Protein AF-A0A183I5Y8-F1 (afdb_monomer_lite)

Foldseek 3Di:
DDDDDDDDDDDDPDDPPLLPLQQADPQWDKAKAKEAQKDWDDAFPAKDQLFDPLSVLVCQNQCAHPPPRDRHHFFKWKDQQGGMIGTHNADDPPSGDTHIDPGGDRRIMIIGIDIQGRADPVLQPPSPRRYDYDDPPDDDDDDDPDDDDDPDPVVVVSVVSCVVRPD

InterPro domains:
  IPR003609 PAN/Apple domain [PF00024] (31-115)
  IPR003609 PAN/Apple domain [PS50948] (24-115)
  IPR003609 PAN/Apple domain [SM00473] (27-114)

Secondary structure (DSSP, 8-state):
----------------TTGGGSSPPTTEEEEEEEEET--B-S--SEEE--SSHHHHHHHHHTTB-TTT--B---SEEEE-SSS-EEEESS-BTTTSSB-B-SS--TT-EEEEEEEEET--TTTTTTTT-SEEE--TT-PPPS--S-----SSHHHHHHHHHHHHS--

pLDDT: mean 77.19, std 18.71, range [29.48, 96.38]

Organism: NCBI:txid387005

Structure (mmCIF, N/CA/C/O backbone):
data_AF-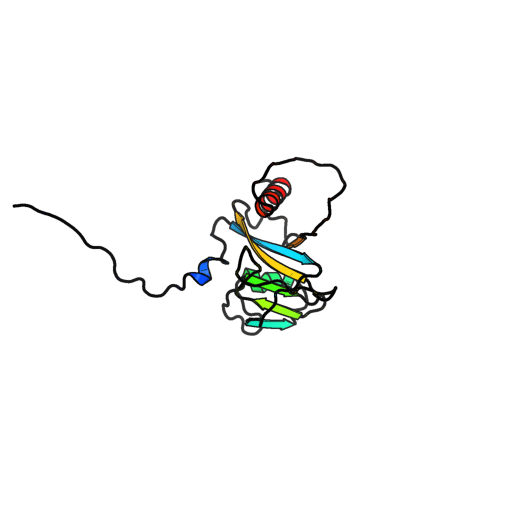A0A183I5Y8-F1
#
_entry.id   AF-A0A183I5Y8-F1
#
loop_
_atom_site.group_PDB
_atom_site.id
_atom_site.type_symbol
_atom_site.label_atom_id
_atom_site.label_alt_id
_atom_site.label_comp_id
_atom_site.label_asym_id
_atom_site.label_entity_id
_atom_site.label_seq_id
_atom_site.pdbx_PDB_ins_code
_atom_site.Cartn_x
_atom_site.Cartn_y
_atom_site.Cartn_z
_atom_site.occupancy
_atom_site.B_iso_or_equiv
_atom_site.auth_seq_id
_atom_site.auth_comp_id
_atom_site.auth_asym_id
_atom_site.auth_atom_id
_atom_site.pdbx_PDB_model_num
ATOM 1 N N . MET A 1 1 ? -15.812 -7.200 61.652 1.00 37.00 1 MET A N 1
ATOM 2 C CA . MET A 1 1 ? -15.353 -8.319 60.805 1.00 37.00 1 MET A CA 1
ATOM 3 C C . MET A 1 1 ? -16.165 -8.227 59.523 1.00 37.00 1 MET A C 1
ATOM 5 O O . MET A 1 1 ? -17.213 -8.851 59.448 1.00 37.00 1 MET A O 1
ATOM 9 N N . ASP A 1 2 ? -15.898 -7.289 58.608 1.00 33.66 2 ASP A N 1
ATOM 10 C CA . ASP A 1 2 ? -14.615 -6.966 57.929 1.00 33.66 2 ASP A CA 1
ATOM 11 C C . ASP A 1 2 ? -14.030 -8.248 57.296 1.00 33.66 2 ASP A C 1
ATOM 13 O O . ASP A 1 2 ? -13.929 -9.251 57.996 1.00 33.66 2 ASP A O 1
ATOM 17 N N . ASP A 1 3 ? -13.637 -8.350 56.024 1.00 32.03 3 ASP A N 1
ATOM 18 C CA . ASP A 1 3 ? -13.248 -7.330 55.051 1.00 32.03 3 ASP A CA 1
ATOM 19 C C . ASP A 1 3 ? -13.068 -7.957 53.636 1.00 32.03 3 ASP A C 1
ATOM 21 O O . ASP A 1 3 ? -12.835 -9.157 53.509 1.00 32.03 3 ASP A O 1
ATOM 25 N N . HIS A 1 4 ? -13.086 -7.093 52.611 1.00 32.91 4 HIS A N 1
ATOM 26 C CA . HIS A 1 4 ? -12.349 -7.136 51.323 1.00 32.91 4 HIS A CA 1
ATOM 27 C C . HIS A 1 4 ? -12.579 -8.183 50.182 1.00 32.91 4 HIS A C 1
ATOM 29 O O . HIS A 1 4 ? -12.051 -9.287 50.171 1.00 32.91 4 HIS A O 1
ATOM 35 N N . GLN A 1 5 ? -13.230 -7.702 49.105 1.00 31.39 5 GLN A N 1
ATOM 36 C CA . GLN A 1 5 ? -12.714 -7.422 47.735 1.00 31.39 5 GLN A CA 1
ATOM 37 C C . GLN A 1 5 ? -11.917 -8.452 46.868 1.00 31.39 5 GLN A C 1
ATOM 39 O O . GLN A 1 5 ? -10.795 -8.836 47.175 1.00 31.39 5 GLN A O 1
ATOM 44 N N . SER A 1 6 ? -12.391 -8.561 45.608 1.00 30.69 6 SER A N 1
ATOM 45 C CA . SER A 1 6 ? -11.651 -8.614 44.314 1.00 30.69 6 SER A CA 1
ATOM 46 C C . SER A 1 6 ? -11.438 -9.958 43.586 1.00 30.69 6 SER A C 1
ATOM 48 O O . SER A 1 6 ? -10.956 -10.920 44.171 1.00 30.69 6 SER A O 1
ATOM 50 N N . LEU A 1 7 ? -11.769 -9.948 42.278 1.00 34.97 7 LEU A N 1
ATOM 51 C CA . LEU A 1 7 ? -11.041 -10.450 41.081 1.00 34.97 7 LEU A CA 1
ATOM 52 C C . LEU A 1 7 ? -12.087 -10.794 39.987 1.00 34.97 7 LEU A C 1
ATOM 54 O O . LEU A 1 7 ? -12.796 -11.785 40.091 1.00 34.97 7 LEU A O 1
ATOM 58 N N . ILE A 1 8 ? -12.446 -9.873 39.082 1.00 36.97 8 ILE A N 1
ATOM 59 C CA . ILE A 1 8 ? -11.785 -9.523 37.802 1.00 36.97 8 ILE A CA 1
ATOM 60 C C . ILE A 1 8 ? -11.813 -10.654 36.749 1.00 36.97 8 ILE A C 1
ATOM 62 O O . ILE A 1 8 ? -11.150 -11.674 36.890 1.00 36.97 8 ILE A O 1
ATOM 66 N N . ASN A 1 9 ? -12.551 -10.374 35.663 1.00 39.19 9 ASN A N 1
ATOM 67 C CA . ASN A 1 9 ? -12.369 -10.761 34.254 1.00 39.19 9 ASN A CA 1
ATOM 68 C C . ASN A 1 9 ? -11.720 -12.116 33.920 1.00 39.19 9 ASN A C 1
ATOM 70 O O . ASN A 1 9 ? -10.497 -12.238 33.934 1.00 39.19 9 ASN A O 1
ATOM 74 N N . LYS A 1 10 ? -12.513 -13.045 33.371 1.00 35.84 10 LYS A N 1
ATOM 75 C CA . LYS A 1 10 ? -12.041 -14.032 32.384 1.00 35.84 10 LYS A CA 1
ATOM 76 C C . LYS A 1 10 ? -13.123 -14.281 31.338 1.00 35.84 10 LYS A C 1
ATOM 78 O O . LYS A 1 10 ? -14.210 -14.730 31.681 1.00 35.84 10 LYS A O 1
ATOM 83 N N . GLY A 1 11 ? -12.821 -13.974 30.076 1.00 29.48 11 GLY A N 1
ATOM 84 C CA . GLY A 1 11 ? -13.724 -14.280 28.964 1.00 29.48 11 GLY A CA 1
ATOM 85 C C . GLY A 1 11 ? -13.510 -13.522 27.653 1.00 29.48 11 GLY A C 1
ATOM 86 O O . GLY A 1 11 ? -14.450 -13.419 26.878 1.00 29.48 11 GLY A O 1
ATOM 87 N N . THR A 1 12 ? -12.320 -12.984 27.378 1.00 36.19 12 THR A N 1
ATOM 88 C CA . THR A 1 12 ? -11.921 -12.591 26.014 1.00 36.19 12 THR A CA 1
ATOM 89 C C . THR A 1 12 ? -10.587 -13.247 25.690 1.00 36.19 12 THR A C 1
ATOM 91 O O . THR A 1 12 ? -9.541 -12.606 25.731 1.00 36.19 12 THR A O 1
ATOM 94 N N . GLU A 1 13 ? -10.629 -14.547 25.414 1.00 34.41 13 GLU A N 1
ATOM 95 C CA . GLU A 1 13 ? -9.552 -15.249 24.720 1.00 34.41 13 GLU A CA 1
ATOM 96 C C . GLU A 1 13 ? -9.799 -15.150 23.211 1.00 34.41 13 GLU A C 1
ATOM 98 O O . GLU A 1 13 ? -10.874 -15.499 22.727 1.00 34.41 13 GLU A O 1
ATOM 103 N N . GLY A 1 14 ? -8.793 -14.660 22.479 1.00 33.25 14 GLY A N 1
ATOM 104 C CA . GLY A 1 14 ? -8.686 -14.869 21.035 1.00 33.25 14 GLY A CA 1
ATOM 105 C C . GLY A 1 14 ? -9.115 -13.722 20.118 1.00 33.25 14 GLY A C 1
ATOM 106 O O . GLY A 1 14 ? -9.766 -13.975 19.110 1.00 33.25 14 GLY A O 1
ATOM 107 N N . ARG A 1 15 ? -8.726 -12.469 20.388 1.00 36.59 15 ARG A N 1
ATOM 108 C CA . ARG A 1 15 ? -8.566 -11.481 19.303 1.00 36.59 15 ARG A CA 1
ATOM 109 C C . ARG A 1 15 ? -7.074 -11.342 19.021 1.00 36.59 15 ARG A C 1
ATOM 111 O O . ARG A 1 15 ? -6.361 -10.770 19.837 1.00 36.59 15 ARG A O 1
ATOM 118 N N . ASN A 1 16 ? -6.625 -11.919 17.905 1.00 35.91 16 ASN A N 1
ATOM 119 C CA . ASN A 1 16 ? -5.285 -11.716 17.356 1.00 35.91 16 ASN A CA 1
ATOM 120 C C . ASN A 1 16 ? -4.960 -10.217 17.365 1.00 35.91 16 ASN A C 1
ATOM 122 O O . ASN A 1 16 ? -5.601 -9.430 16.671 1.00 35.91 16 ASN A O 1
ATOM 126 N N . SER A 1 17 ? -3.968 -9.840 18.162 1.00 40.59 17 SER A N 1
ATOM 127 C CA . SER A 1 17 ? -3.458 -8.477 18.317 1.00 40.59 17 SER A CA 1
ATOM 128 C C . SER A 1 17 ? -2.837 -7.902 17.039 1.00 40.59 17 SER A C 1
ATOM 130 O O . SER A 1 17 ? -2.643 -6.694 16.962 1.00 40.59 17 SER A O 1
ATOM 132 N N . ASP A 1 18 ? -2.588 -8.730 16.024 1.00 44.44 18 ASP A N 1
ATOM 133 C CA . ASP A 1 18 ? -1.920 -8.310 14.785 1.00 44.44 18 ASP A CA 1
ATOM 134 C C . ASP A 1 18 ? -2.876 -7.642 13.782 1.00 44.44 18 ASP A C 1
ATOM 136 O O . ASP A 1 18 ? -2.451 -6.881 12.919 1.00 44.44 18 ASP A O 1
ATOM 140 N N . TRP A 1 19 ? -4.190 -7.866 13.914 1.00 41.50 19 TRP A N 1
ATOM 141 C CA . TRP A 1 19 ? -5.195 -7.320 12.989 1.00 41.50 19 TRP A CA 1
ATOM 142 C C . TRP A 1 19 ? -5.449 -5.825 13.222 1.00 41.50 19 TRP A C 1
ATOM 144 O O . TRP A 1 19 ? -5.857 -5.110 12.311 1.00 41.50 19 TRP A O 1
ATOM 154 N N . ALA A 1 20 ? -5.180 -5.339 14.435 1.00 50.66 20 ALA A N 1
ATOM 155 C CA . ALA A 1 20 ? -5.480 -3.970 14.842 1.00 50.66 20 ALA A CA 1
ATOM 156 C C . ALA A 1 20 ? -4.502 -2.922 14.279 1.00 50.66 20 ALA A C 1
ATOM 158 O O . ALA A 1 20 ? -4.785 -1.732 14.367 1.00 50.66 20 ALA A O 1
ATOM 159 N N . VAL A 1 21 ? -3.357 -3.330 13.715 1.00 59.03 21 VAL A N 1
ATOM 160 C CA . VAL A 1 21 ? -2.301 -2.392 13.282 1.00 59.03 21 VAL A CA 1
ATOM 161 C C . VAL A 1 21 ? -2.658 -1.675 11.973 1.00 59.03 21 VAL A C 1
ATOM 163 O O . VAL A 1 21 ? -2.241 -0.539 11.758 1.00 59.03 21 VAL A O 1
ATOM 166 N N . PHE A 1 22 ? -3.464 -2.303 11.112 1.00 71.62 22 PHE A N 1
ATOM 167 C CA . PHE A 1 22 ? -3.761 -1.801 9.761 1.00 71.62 22 PHE A CA 1
ATOM 168 C C . PHE A 1 22 ? -5.250 -1.498 9.524 1.00 71.62 22 PHE A C 1
ATOM 170 O O . PHE A 1 22 ? -5.694 -1.300 8.383 1.00 71.62 22 PHE A O 1
ATOM 177 N N . GLU A 1 23 ? -6.026 -1.441 10.607 1.00 82.12 23 GLU A N 1
ATOM 178 C CA . GLU A 1 23 ? -7.394 -0.931 10.619 1.00 82.12 23 GLU A CA 1
ATOM 179 C C . GLU A 1 23 ? -7.413 0.477 11.206 1.00 82.12 23 GLU A C 1
ATOM 181 O O . GLU A 1 23 ? -6.985 0.706 12.334 1.00 82.12 23 GLU A O 1
ATOM 186 N N . CYS A 1 24 ? -7.915 1.432 10.427 1.00 82.56 24 CYS A N 1
ATOM 187 C CA . CYS A 1 24 ? -8.031 2.809 10.883 1.00 82.56 24 CYS A CA 1
ATOM 188 C C . CYS A 1 24 ? -9.193 2.953 11.865 1.00 82.56 24 CYS A C 1
ATOM 190 O O . CYS A 1 24 ? -10.260 2.364 11.670 1.00 82.56 24 CYS A O 1
ATOM 192 N N . GLY A 1 25 ? -9.002 3.773 12.897 1.00 80.88 25 GLY A N 1
ATOM 193 C CA . GLY A 1 25 ? -10.055 4.098 13.851 1.00 80.88 25 GLY A CA 1
ATOM 194 C C . GLY A 1 25 ? -11.218 4.859 13.204 1.00 80.88 25 GLY A C 1
ATOM 195 O O . GLY A 1 25 ? -11.094 5.444 12.130 1.00 80.88 25 GLY A O 1
ATOM 196 N N . SER A 1 26 ? -12.358 4.933 13.896 1.00 77.75 26 SER A N 1
ATOM 197 C CA . SER A 1 26 ? -13.567 5.629 13.413 1.00 77.75 26 SER A CA 1
ATOM 198 C C . SER A 1 26 ? -13.381 7.129 13.137 1.00 77.75 26 SER A C 1
ATOM 200 O O . SER A 1 26 ? -14.203 7.734 12.454 1.00 77.75 26 SER A O 1
ATOM 202 N N . HIS A 1 27 ? -12.323 7.736 13.681 1.00 75.75 27 HIS A N 1
ATOM 203 C CA . HIS A 1 27 ? -11.967 9.151 13.507 1.00 75.75 27 HIS A CA 1
ATOM 204 C C . HIS A 1 27 ? -10.796 9.365 12.536 1.00 75.75 27 HIS A C 1
ATOM 206 O O . HIS A 1 27 ? -10.267 10.475 12.422 1.00 75.75 27 HIS A O 1
ATOM 212 N N . GLU A 1 28 ? -10.363 8.300 11.867 1.00 79.62 28 GLU A N 1
ATOM 213 C CA . GLU A 1 28 ? -9.241 8.307 10.943 1.00 79.62 28 GLU A CA 1
ATOM 214 C C . GLU A 1 28 ? -9.717 7.970 9.531 1.00 79.62 28 GLU A C 1
ATOM 216 O O . GLU A 1 28 ? -10.653 7.198 9.325 1.00 79.62 28 GLU A O 1
ATOM 221 N N . THR A 1 29 ? -9.038 8.529 8.534 1.00 80.06 29 THR A N 1
ATOM 222 C CA . THR A 1 29 ? -9.279 8.190 7.132 1.00 80.06 29 THR A CA 1
ATOM 223 C C . THR A 1 29 ? -8.135 7.349 6.592 1.00 80.06 29 THR A C 1
ATOM 225 O O . THR A 1 29 ? -6.971 7.740 6.676 1.00 80.06 29 THR A O 1
ATOM 228 N N . THR A 1 30 ? -8.468 6.212 5.978 1.00 84.50 30 THR A N 1
ATOM 229 C CA . THR A 1 30 ? -7.494 5.405 5.238 1.00 84.50 30 THR A CA 1
ATOM 230 C C . THR A 1 30 ? -7.015 6.133 3.987 1.00 84.50 30 THR A C 1
ATOM 232 O O . THR A 1 30 ? -7.817 6.504 3.123 1.00 84.50 30 THR A O 1
ATOM 235 N N . ALA A 1 31 ? -5.699 6.234 3.851 1.00 83.56 31 ALA A N 1
ATOM 236 C CA . ALA A 1 31 ? -5.003 6.645 2.642 1.00 83.56 31 ALA A CA 1
ATOM 237 C C . ALA A 1 31 ? -3.844 5.688 2.350 1.00 83.56 31 ALA A C 1
ATOM 239 O O . ALA A 1 31 ? -3.601 4.741 3.099 1.00 83.56 31 ALA A O 1
ATOM 240 N N . PHE A 1 32 ? -3.124 5.947 1.260 1.00 87.06 32 PHE A N 1
ATOM 241 C CA . PHE A 1 32 ? -1.941 5.180 0.897 1.00 87.06 32 PHE A CA 1
ATOM 242 C C . PHE A 1 32 ? -0.717 6.070 0.696 1.00 87.06 32 PHE A C 1
ATOM 244 O O . PHE A 1 32 ? -0.795 7.125 0.066 1.00 87.06 32 PHE A O 1
ATOM 251 N N . VAL A 1 33 ? 0.439 5.617 1.167 1.00 86.25 33 VAL A N 1
ATOM 252 C CA . VAL A 1 33 ? 1.730 6.176 0.761 1.00 86.25 33 VAL A CA 1
ATOM 253 C C . VAL A 1 33 ? 2.255 5.334 -0.392 1.00 86.25 33 VAL A C 1
ATOM 255 O O . VAL A 1 33 ? 2.556 4.155 -0.228 1.00 86.25 33 VAL A O 1
ATOM 258 N N . ARG A 1 34 ? 2.361 5.941 -1.571 1.00 89.56 34 ARG A N 1
ATOM 259 C CA . ARG A 1 34 ? 2.928 5.326 -2.768 1.00 89.56 34 ARG A CA 1
ATOM 260 C C . ARG A 1 34 ? 4.424 5.608 -2.827 1.00 89.56 34 ARG A C 1
ATOM 262 O O . ARG A 1 34 ? 4.845 6.762 -2.828 1.00 89.56 34 ARG A O 1
ATOM 269 N N . ILE A 1 35 ? 5.225 4.563 -2.965 1.00 88.31 35 ILE A N 1
ATOM 270 C CA . ILE A 1 35 ? 6.662 4.646 -3.212 1.00 88.31 35 ILE A CA 1
ATOM 271 C C . ILE A 1 35 ? 6.925 4.082 -4.609 1.00 88.31 35 ILE A C 1
ATOM 273 O O . ILE A 1 35 ? 6.738 2.890 -4.867 1.00 88.31 35 ILE A O 1
ATOM 277 N N . ALA A 1 36 ? 7.335 4.952 -5.532 1.00 87.81 36 ALA A N 1
ATOM 278 C CA . ALA A 1 36 ? 7.716 4.543 -6.878 1.00 87.81 36 ALA A CA 1
ATOM 279 C C . ALA A 1 36 ? 9.051 3.794 -6.870 1.00 87.81 36 ALA A C 1
ATOM 281 O O . ALA A 1 36 ? 9.935 4.102 -6.069 1.00 87.81 36 ALA A O 1
ATOM 282 N N . ARG A 1 37 ? 9.206 2.829 -7.790 1.00 88.44 37 ARG A N 1
ATOM 283 C CA . ARG A 1 37 ? 10.396 1.966 -7.874 1.00 88.44 37 ARG A CA 1
ATOM 284 C C . ARG A 1 37 ? 10.682 1.320 -6.520 1.00 88.44 37 ARG A C 1
ATOM 286 O O . ARG A 1 37 ? 11.803 1.353 -6.023 1.00 88.44 37 ARG A O 1
ATOM 293 N N . ALA A 1 38 ? 9.638 0.774 -5.911 1.00 90.56 38 ALA A N 1
ATOM 294 C CA . ALA A 1 38 ? 9.699 0.027 -4.668 1.00 90.56 38 ALA A CA 1
ATOM 295 C C . ALA A 1 38 ? 8.785 -1.188 -4.779 1.00 90.56 38 ALA A C 1
ATOM 297 O O . ALA A 1 38 ? 7.793 -1.180 -5.507 1.00 90.56 38 ALA A O 1
ATOM 298 N N . ARG A 1 39 ? 9.158 -2.258 -4.081 1.00 93.50 39 ARG A N 1
ATOM 299 C CA . ARG A 1 39 ? 8.385 -3.493 -4.025 1.00 93.50 39 ARG A CA 1
ATOM 300 C C . ARG A 1 39 ? 8.580 -4.115 -2.655 1.00 93.50 39 ARG A C 1
ATOM 302 O O . ARG A 1 39 ? 9.727 -4.314 -2.266 1.00 93.50 39 ARG A O 1
ATOM 309 N N . LEU A 1 40 ? 7.506 -4.445 -1.951 1.00 95.00 40 LEU A N 1
ATOM 310 C CA . LEU A 1 40 ? 7.605 -5.272 -0.753 1.00 95.00 40 LEU A CA 1
ATOM 311 C C . LEU A 1 40 ? 8.066 -6.682 -1.138 1.00 95.00 40 LEU A C 1
ATOM 313 O O . LEU A 1 40 ? 7.543 -7.265 -2.094 1.00 95.00 40 LEU A O 1
ATOM 317 N N . SER A 1 41 ? 9.072 -7.197 -0.436 1.00 90.88 41 SER A N 1
ATOM 318 C CA . SER A 1 41 ? 9.548 -8.573 -0.608 1.00 90.88 41 SER A CA 1
ATOM 319 C C . SER A 1 41 ? 8.620 -9.557 0.106 1.00 90.88 41 SER A C 1
ATOM 321 O O . SER A 1 41 ? 7.885 -9.173 1.008 1.00 90.88 41 SER A O 1
ATOM 323 N N . GLY A 1 42 ? 8.702 -10.837 -0.259 1.00 89.00 42 GLY A N 1
ATOM 324 C CA . GLY A 1 42 ? 7.912 -11.904 0.360 1.00 89.00 42 GLY A CA 1
ATOM 325 C C . GLY A 1 42 ? 6.777 -12.411 -0.525 1.00 89.00 42 GLY A C 1
ATOM 326 O O . GLY A 1 42 ? 6.658 -12.038 -1.697 1.00 89.00 42 GLY A O 1
ATOM 327 N N . THR A 1 43 ? 5.968 -13.303 0.041 1.00 93.69 43 THR A N 1
ATOM 328 C CA . THR A 1 43 ? 4.851 -13.949 -0.653 1.00 93.69 43 THR A CA 1
ATOM 329 C C . THR A 1 43 ? 3.570 -13.154 -0.408 1.00 93.69 43 THR A C 1
ATOM 331 O O . THR A 1 43 ? 3.191 -12.988 0.748 1.00 93.69 43 THR A O 1
ATOM 334 N N . PRO A 1 44 ? 2.893 -12.660 -1.456 1.00 94.69 44 PRO A N 1
ATOM 335 C CA . PRO A 1 44 ? 1.617 -11.979 -1.290 1.00 94.69 44 PRO A CA 1
ATOM 336 C C . PRO A 1 44 ? 0.537 -12.957 -0.833 1.00 94.69 44 PRO A C 1
ATOM 338 O O . PRO A 1 44 ? 0.479 -14.095 -1.301 1.00 94.69 44 PRO A O 1
ATOM 341 N N . VAL A 1 45 ? -0.361 -12.486 0.029 1.00 94.19 45 VAL A N 1
ATOM 342 C CA . VAL A 1 45 ? -1.515 -13.272 0.483 1.00 94.19 45 VAL A CA 1
ATOM 343 C C . VAL A 1 45 ? -2.573 -13.405 -0.608 1.00 94.19 45 VAL A C 1
ATOM 345 O O . VAL A 1 45 ? -3.340 -14.365 -0.611 1.00 94.19 45 VAL A O 1
ATOM 348 N N . VAL A 1 46 ? -2.631 -12.441 -1.532 1.00 94.69 46 VAL A N 1
ATOM 349 C CA . VAL A 1 46 ? -3.535 -12.444 -2.687 1.00 94.69 46 VAL A CA 1
ATOM 350 C C . VAL A 1 46 ? -2.830 -11.822 -3.883 1.00 94.69 46 VAL A C 1
ATOM 352 O O . VAL A 1 46 ? -2.130 -10.818 -3.752 1.00 94.69 46 VAL A O 1
ATOM 355 N N . VAL A 1 47 ? -3.072 -12.384 -5.063 1.00 95.25 47 VAL A N 1
ATOM 356 C CA . VAL A 1 47 ? -2.691 -11.789 -6.345 1.00 95.25 47 VAL A CA 1
ATOM 357 C C . VAL A 1 47 ? -3.950 -11.605 -7.180 1.00 95.25 47 VAL A C 1
ATOM 359 O O . VAL A 1 47 ? -4.768 -12.519 -7.259 1.00 95.25 47 VAL A O 1
ATOM 362 N N . SER A 1 48 ? -4.126 -10.431 -7.781 1.00 93.75 48 SER A N 1
ATOM 363 C CA . SER A 1 48 ? -5.293 -10.128 -8.613 1.00 93.75 48 SER A CA 1
ATOM 364 C C . SER A 1 48 ? -4.949 -9.193 -9.761 1.00 93.75 48 SER A C 1
ATOM 366 O O . SER A 1 48 ? -4.176 -8.254 -9.593 1.00 93.75 48 SER A O 1
ATOM 368 N N . THR A 1 49 ? -5.567 -9.424 -10.915 1.00 92.12 49 THR A N 1
ATOM 369 C CA . THR A 1 49 ? -5.540 -8.538 -12.083 1.00 92.12 49 THR A CA 1
ATOM 370 C C . THR A 1 49 ? -6.703 -7.545 -12.004 1.00 92.12 49 THR A C 1
ATOM 372 O O . THR A 1 49 ? -7.661 -7.621 -12.771 1.00 92.12 49 THR A O 1
ATOM 375 N N . ALA A 1 50 ? -6.662 -6.647 -11.016 1.00 80.88 50 ALA A N 1
ATOM 376 C CA . ALA A 1 50 ? -7.737 -5.688 -10.732 1.00 80.88 50 ALA A CA 1
ATOM 377 C C . ALA A 1 50 ? -7.711 -4.438 -11.646 1.00 80.88 50 ALA A C 1
ATOM 379 O O . ALA A 1 50 ? -8.513 -3.515 -11.474 1.00 80.88 50 ALA A O 1
ATOM 380 N N . GLY A 1 51 ? -6.800 -4.403 -12.625 1.00 81.75 51 GLY A N 1
ATOM 381 C CA . GLY A 1 51 ? -6.770 -3.436 -13.724 1.00 81.75 51 GLY A CA 1
ATOM 382 C C . GLY A 1 51 ? -6.004 -2.154 -13.407 1.00 81.75 51 GLY A C 1
ATOM 383 O O . GLY A 1 51 ? -5.058 -1.817 -14.110 1.00 81.75 51 GLY A O 1
ATOM 384 N N . HIS A 1 52 ? -6.372 -1.441 -12.342 1.00 88.75 52 HIS A N 1
ATOM 385 C CA . HIS A 1 52 ? -5.736 -0.172 -11.973 1.00 88.75 52 HIS A CA 1
ATOM 386 C C . HIS A 1 52 ? -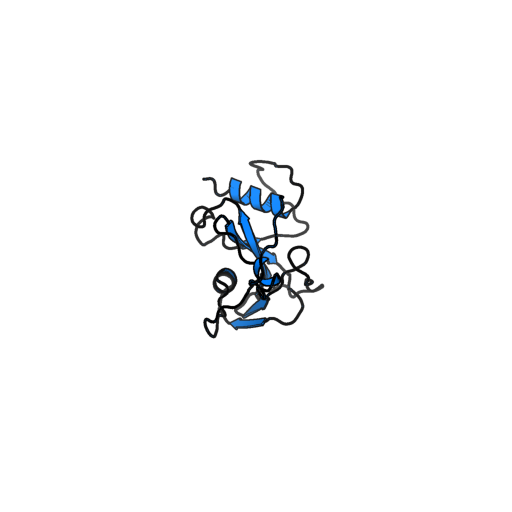5.390 -0.116 -10.486 1.00 88.75 52 HIS A C 1
ATOM 388 O O . HIS A 1 52 ? -6.070 -0.706 -9.645 1.00 88.75 52 HIS A O 1
ATOM 394 N N . ASP A 1 53 ? -4.358 0.655 -10.155 1.00 89.38 53 ASP A N 1
ATOM 395 C CA . ASP A 1 53 ? -3.900 0.876 -8.783 1.00 89.38 53 ASP A CA 1
ATOM 396 C C . ASP A 1 53 ? -5.003 1.418 -7.860 1.00 89.38 53 ASP A C 1
ATOM 398 O O . ASP A 1 53 ? -5.091 1.005 -6.704 1.00 89.38 53 ASP A O 1
ATOM 402 N N . LEU A 1 54 ? -5.892 2.272 -8.377 1.00 89.44 54 LEU A N 1
ATOM 403 C CA . LEU A 1 54 ? -7.065 2.762 -7.650 1.00 89.44 54 LEU A CA 1
ATOM 404 C C . LEU A 1 54 ? -7.991 1.621 -7.202 1.00 89.44 54 LEU A C 1
ATOM 406 O O . LEU A 1 54 ? -8.442 1.609 -6.057 1.00 89.44 54 LEU A O 1
ATOM 410 N N . THR A 1 55 ? -8.258 0.652 -8.077 1.00 91.62 55 THR A N 1
ATOM 411 C CA . THR A 1 55 ? -9.095 -0.510 -7.752 1.00 91.62 55 THR A CA 1
ATOM 412 C C . THR A 1 55 ? -8.428 -1.360 -6.671 1.00 91.62 55 THR A C 1
ATOM 414 O O . THR A 1 55 ? -9.069 -1.795 -5.716 1.00 91.62 55 THR A O 1
ATOM 417 N N . CYS A 1 56 ? -7.109 -1.536 -6.753 1.00 93.50 56 CYS A N 1
ATOM 418 C CA . CYS A 1 56 ? -6.348 -2.259 -5.736 1.00 93.50 56 CYS A CA 1
ATOM 419 C C . CYS A 1 56 ? -6.376 -1.549 -4.383 1.00 93.50 56 CYS A C 1
ATOM 421 O O . CYS A 1 56 ? -6.609 -2.179 -3.352 1.00 93.50 56 CYS A O 1
ATOM 423 N N . ALA A 1 57 ? -6.233 -0.226 -4.386 1.00 92.44 57 ALA A N 1
ATOM 424 C CA . ALA A 1 57 ? -6.367 0.580 -3.186 1.00 92.44 57 ALA A CA 1
ATOM 425 C C . ALA A 1 57 ? -7.760 0.443 -2.556 1.00 92.44 57 ALA A C 1
ATOM 427 O O . ALA A 1 57 ? -7.858 0.390 -1.334 1.00 92.44 57 ALA A O 1
ATOM 428 N N . GLN A 1 58 ? -8.832 0.333 -3.349 1.00 91.06 58 GLN A N 1
ATOM 429 C CA . GLN A 1 58 ? -10.188 0.111 -2.829 1.00 91.06 58 GLN A CA 1
ATOM 430 C C . GLN A 1 58 ? -10.326 -1.245 -2.131 1.00 91.06 58 GLN A C 1
ATOM 432 O O . GLN A 1 58 ? -10.832 -1.298 -1.009 1.00 91.06 58 GLN A O 1
ATOM 437 N N . TYR A 1 59 ? -9.838 -2.322 -2.750 1.00 93.75 59 TYR A N 1
ATOM 438 C CA . TYR A 1 59 ? -9.839 -3.651 -2.135 1.00 93.75 59 TYR A CA 1
ATOM 439 C C . TYR A 1 59 ? -9.035 -3.674 -0.833 1.00 93.75 59 TYR A C 1
ATOM 441 O O . TYR A 1 59 ? -9.542 -4.102 0.203 1.00 93.75 59 TYR A O 1
ATOM 449 N N . CYS A 1 60 ? -7.822 -3.117 -0.854 1.00 93.94 60 CYS A N 1
ATOM 450 C CA . CYS A 1 60 ? -6.960 -3.067 0.322 1.00 93.94 60 CYS A CA 1
ATOM 451 C C . CYS A 1 60 ? -7.531 -2.176 1.438 1.00 93.94 60 CYS A C 1
ATOM 453 O O . CYS A 1 60 ? -7.503 -2.528 2.617 1.00 93.94 60 CYS A O 1
ATOM 455 N N . ARG A 1 61 ? -8.104 -1.022 1.077 1.00 90.94 61 ARG A N 1
ATOM 456 C CA . ARG A 1 61 ? -8.741 -0.100 2.026 1.00 90.94 61 ARG A CA 1
ATOM 457 C C . ARG A 1 61 ? -9.859 -0.792 2.792 1.00 90.94 61 ARG A C 1
ATOM 459 O O . ARG A 1 61 ? -9.928 -0.648 4.008 1.00 90.94 61 ARG A O 1
ATOM 466 N N . ASN A 1 62 ? -10.694 -1.537 2.075 1.00 90.00 62 ASN A N 1
ATOM 467 C CA . ASN A 1 62 ? -11.893 -2.160 2.621 1.00 90.00 62 ASN A CA 1
ATOM 468 C C . ASN A 1 62 ? -11.647 -3.565 3.193 1.00 90.00 62 ASN A C 1
ATOM 470 O O . ASN A 1 62 ? -12.609 -4.196 3.624 1.00 90.00 62 ASN A O 1
ATOM 474 N N . ASN A 1 63 ? -10.398 -4.053 3.191 1.00 92.69 63 ASN A N 1
ATOM 475 C CA . ASN A 1 63 ? -10.044 -5.417 3.594 1.00 92.69 63 ASN A CA 1
ATOM 476 C C . ASN A 1 63 ? -10.868 -6.480 2.833 1.00 92.69 63 ASN A C 1
ATOM 478 O O . ASN A 1 63 ? -11.372 -7.434 3.419 1.00 92.69 63 ASN A O 1
ATOM 482 N N . ILE A 1 64 ? -11.042 -6.300 1.517 1.00 92.62 64 ILE A N 1
ATOM 483 C CA . ILE A 1 64 ? -11.810 -7.215 0.660 1.00 92.62 64 ILE A CA 1
ATOM 484 C C . ILE A 1 64 ? -10.868 -7.919 -0.310 1.00 92.62 64 ILE A C 1
ATOM 486 O O . ILE A 1 64 ? -10.160 -7.279 -1.087 1.00 92.62 64 ILE A O 1
ATOM 490 N N . GLU A 1 65 ? -10.912 -9.247 -0.316 1.00 92.38 65 GLU A N 1
ATOM 491 C CA . GLU A 1 65 ? -10.258 -10.057 -1.330 1.00 92.38 65 GLU A CA 1
ATOM 492 C C . GLU A 1 65 ? -10.961 -9.881 -2.694 1.00 92.38 65 GLU A C 1
ATOM 494 O O . GLU A 1 65 ? -12.154 -10.168 -2.810 1.00 92.38 65 GLU A O 1
ATOM 499 N N . PRO A 1 66 ? -10.247 -9.469 -3.755 1.00 90.06 66 PRO A N 1
ATOM 500 C CA . PRO A 1 66 ? -10.844 -9.116 -5.046 1.00 90.06 66 PRO A CA 1
ATOM 501 C C . PRO A 1 66 ? -11.554 -10.260 -5.781 1.00 90.06 66 PRO A C 1
ATOM 503 O O . PRO A 1 66 ? -12.480 -9.998 -6.541 1.00 90.06 66 PRO A O 1
ATOM 506 N N . THR A 1 67 ? -11.130 -11.512 -5.589 1.00 88.56 67 THR A N 1
ATOM 507 C CA . THR A 1 67 ? -11.662 -12.658 -6.348 1.00 88.56 67 THR A CA 1
ATOM 508 C C . THR A 1 67 ? -12.929 -13.228 -5.720 1.00 88.56 67 THR A C 1
ATOM 510 O O . THR A 1 67 ? -13.883 -13.554 -6.420 1.00 88.56 67 THR A O 1
ATOM 513 N N . THR A 1 68 ? -12.935 -13.372 -4.395 1.00 91.38 68 THR A N 1
ATOM 514 C CA . THR A 1 68 ? -14.014 -14.044 -3.657 1.00 91.38 68 THR A CA 1
ATOM 515 C C . THR A 1 68 ? -14.939 -13.073 -2.929 1.00 91.38 68 THR A C 1
ATOM 517 O O . THR A 1 68 ? -16.021 -13.470 -2.506 1.00 91.38 68 THR A O 1
ATOM 520 N N . GLY A 1 69 ? -14.529 -11.813 -2.752 1.00 91.44 69 GLY A N 1
ATOM 521 C CA . GLY A 1 69 ? -15.230 -10.845 -1.908 1.00 91.44 69 GLY A CA 1
ATOM 522 C C . GLY A 1 69 ? -15.087 -11.117 -0.406 1.00 91.44 69 GLY A C 1
ATOM 523 O O . GLY A 1 69 ? -15.727 -10.439 0.397 1.00 91.44 69 GLY A O 1
ATOM 524 N N . ALA A 1 70 ? -14.270 -12.099 -0.010 1.00 91.81 70 ALA A N 1
ATOM 525 C CA . ALA A 1 70 ? -14.055 -12.442 1.388 1.00 91.81 70 ALA A CA 1
ATOM 526 C C . ALA A 1 70 ? -13.325 -11.321 2.141 1.00 91.81 70 ALA A C 1
ATOM 528 O O . ALA A 1 70 ? -12.513 -10.592 1.570 1.00 91.81 70 ALA A O 1
ATOM 529 N N . GLN A 1 71 ? -13.580 -11.212 3.445 1.00 91.94 71 GLN A N 1
ATOM 530 C CA . GLN A 1 71 ? -12.816 -10.317 4.310 1.00 91.94 71 GLN A CA 1
ATOM 531 C C . GLN A 1 71 ? -11.385 -10.832 4.471 1.00 91.94 71 GLN A C 1
ATOM 533 O O . GLN A 1 71 ? -11.169 -11.994 4.825 1.00 91.94 71 GLN A O 1
ATOM 538 N N . ARG A 1 72 ? -10.408 -9.965 4.212 1.00 90.19 72 ARG A N 1
ATOM 539 C CA . ARG A 1 72 ? -8.984 -10.259 4.360 1.00 90.19 72 ARG A CA 1
ATOM 540 C C . ARG A 1 72 ? -8.213 -8.989 4.682 1.00 90.19 72 ARG A C 1
ATOM 542 O O . ARG A 1 72 ? -8.334 -7.991 3.977 1.00 90.19 72 ARG A O 1
ATOM 549 N N . VAL A 1 73 ? -7.391 -9.056 5.726 1.00 91.12 73 VAL A N 1
ATOM 550 C CA . VAL A 1 73 ? -6.520 -7.950 6.131 1.00 91.12 73 VAL A CA 1
ATOM 551 C C . VAL A 1 73 ? -5.611 -7.551 4.974 1.00 91.12 73 VAL A C 1
ATOM 553 O O . VAL A 1 73 ? -5.017 -8.402 4.310 1.00 91.12 73 VAL A O 1
ATOM 556 N N . CYS A 1 74 ? -5.501 -6.245 4.753 1.00 93.75 74 CYS A N 1
ATOM 557 C CA . CYS A 1 74 ? -4.522 -5.679 3.848 1.00 93.75 74 CYS A CA 1
ATOM 558 C C . CYS A 1 74 ? -3.808 -4.501 4.508 1.00 93.75 74 CYS A C 1
ATOM 560 O O . CYS A 1 74 ? -4.428 -3.490 4.848 1.00 93.75 74 CYS A O 1
ATOM 562 N N . ALA A 1 75 ? -2.497 -4.646 4.655 1.00 94.44 75 ALA A N 1
ATOM 563 C CA . ALA A 1 75 ? -1.589 -3.627 5.163 1.00 94.44 75 ALA A CA 1
ATOM 564 C C . ALA A 1 75 ? -0.905 -2.864 4.023 1.00 94.44 75 ALA A C 1
ATOM 566 O O . ALA A 1 75 ? -0.617 -1.672 4.129 1.00 94.44 75 ALA A O 1
ATOM 567 N N . SER A 1 76 ? -0.652 -3.541 2.903 1.00 95.25 76 SER A N 1
ATOM 568 C CA . SER A 1 76 ? 0.010 -2.940 1.753 1.00 95.25 76 SER A CA 1
ATOM 569 C C . SER A 1 76 ? -0.244 -3.728 0.470 1.00 95.25 76 SER A C 1
ATOM 571 O O . SER A 1 76 ? -0.745 -4.857 0.486 1.00 95.25 76 SER A O 1
ATOM 573 N N . PHE A 1 77 ? 0.113 -3.140 -0.670 1.00 96.38 77 PHE A N 1
ATOM 574 C CA . PHE A 1 77 ? 0.156 -3.867 -1.932 1.00 96.38 77 PHE A CA 1
ATOM 575 C C . PHE A 1 77 ? 1.274 -3.376 -2.852 1.00 96.38 77 PHE A C 1
ATOM 577 O O . PHE A 1 77 ? 1.672 -2.211 -2.829 1.00 96.38 77 PHE A O 1
ATOM 584 N N . ASN A 1 78 ? 1.760 -4.272 -3.708 1.00 96.06 78 ASN A N 1
ATOM 585 C CA . ASN A 1 78 ? 2.559 -3.903 -4.873 1.00 96.06 78 ASN A CA 1
ATOM 586 C C . ASN A 1 78 ? 1.658 -3.839 -6.108 1.00 96.06 78 ASN A C 1
ATOM 588 O O . ASN A 1 78 ? 0.825 -4.723 -6.296 1.00 96.06 78 ASN A O 1
ATOM 592 N N . PHE A 1 79 ? 1.891 -2.861 -6.976 1.00 95.06 79 PHE A N 1
ATOM 593 C CA . PHE A 1 79 ? 1.317 -2.772 -8.316 1.00 95.06 79 PHE A CA 1
ATOM 594 C C . PHE A 1 79 ? 2.436 -2.855 -9.356 1.00 95.06 79 PHE A C 1
ATOM 596 O O . PHE A 1 79 ? 3.446 -2.157 -9.237 1.00 95.06 79 PHE A O 1
ATOM 603 N N . ASP A 1 80 ? 2.266 -3.702 -10.370 1.00 91.44 80 ASP A N 1
ATOM 604 C CA . ASP A 1 80 ? 3.261 -3.926 -11.433 1.00 91.44 80 ASP A CA 1
ATOM 605 C C . ASP A 1 80 ? 3.302 -2.823 -12.507 1.00 91.44 80 ASP A C 1
ATOM 607 O O . ASP A 1 80 ? 4.053 -2.924 -13.484 1.00 91.44 80 ASP A O 1
ATOM 611 N N . GLY A 1 81 ? 2.485 -1.778 -12.342 1.00 88.31 81 GLY A N 1
ATOM 612 C CA . GLY A 1 81 ? 2.372 -0.672 -13.287 1.00 88.31 81 GLY A CA 1
ATOM 613 C C . GLY A 1 81 ? 1.510 -0.990 -14.506 1.00 88.31 81 GLY A C 1
ATOM 614 O O . GLY A 1 81 ? 1.454 -0.172 -15.423 1.00 88.31 81 GLY A O 1
ATOM 615 N N . ARG A 1 82 ? 0.874 -2.166 -14.546 1.00 89.12 82 ARG A N 1
ATOM 616 C CA . ARG A 1 82 ? 0.021 -2.611 -15.649 1.00 89.12 82 ARG A CA 1
ATOM 617 C C . ARG A 1 82 ? -1.380 -2.927 -15.162 1.00 89.12 82 ARG A C 1
ATOM 619 O O . ARG A 1 82 ? -2.285 -2.150 -15.430 1.00 89.12 82 ARG A O 1
ATOM 626 N N . GLU A 1 83 ? -1.542 -4.040 -14.458 1.00 92.12 83 GLU A N 1
ATOM 627 C CA . GLU A 1 83 ? -2.858 -4.530 -14.028 1.00 92.12 83 GLU A CA 1
ATOM 628 C C . GLU A 1 83 ? -2.814 -5.445 -12.802 1.00 92.12 83 GLU A C 1
ATOM 630 O O . GLU A 1 83 ? -3.865 -5.723 -12.220 1.00 92.12 83 GLU A O 1
ATOM 635 N N . THR A 1 84 ? -1.625 -5.901 -12.388 1.00 94.19 84 THR A N 1
ATOM 636 C CA . THR A 1 84 ? -1.490 -6.908 -11.335 1.00 94.19 84 THR A CA 1
ATOM 637 C C . THR A 1 84 ? -1.187 -6.264 -9.994 1.00 94.19 84 THR A C 1
ATOM 639 O O . THR A 1 84 ? -0.224 -5.507 -9.842 1.00 94.19 84 THR A O 1
ATOM 642 N N . CYS A 1 85 ? -1.976 -6.647 -8.998 1.00 95.06 85 CYS A N 1
ATOM 643 C CA . CYS A 1 85 ? -1.822 -6.258 -7.611 1.00 95.06 85 CYS A CA 1
ATOM 644 C C . CYS A 1 85 ? -1.492 -7.462 -6.741 1.00 95.06 85 CYS A C 1
ATOM 646 O O . CYS A 1 85 ? -2.131 -8.512 -6.820 1.00 95.06 85 CYS A O 1
ATOM 648 N N . TYR A 1 86 ? -0.481 -7.280 -5.903 1.00 96.06 86 TYR A N 1
ATOM 649 C CA . TYR A 1 86 ? 0.010 -8.266 -4.953 1.00 96.06 86 TYR A CA 1
ATOM 650 C C . TYR A 1 86 ? -0.246 -7.707 -3.557 1.00 96.06 86 TYR A C 1
ATOM 652 O O . TYR A 1 86 ? 0.402 -6.735 -3.176 1.00 96.06 86 TYR A O 1
ATOM 660 N N . PHE A 1 87 ? -1.206 -8.271 -2.833 1.00 96.19 87 PHE A N 1
ATOM 661 C CA . PHE A 1 87 ? -1.645 -7.778 -1.527 1.00 96.19 87 PHE A CA 1
ATOM 662 C C . PHE A 1 87 ? -0.900 -8.491 -0.403 1.00 96.19 87 PHE A C 1
ATOM 664 O O . PHE A 1 87 ? -0.622 -9.688 -0.506 1.00 96.19 87 PHE A O 1
ATOM 671 N N . PHE A 1 88 ? -0.618 -7.760 0.670 1.00 96.00 88 PHE A N 1
ATOM 672 C CA . PHE A 1 88 ? 0.093 -8.244 1.848 1.00 96.00 88 PHE A CA 1
ATOM 673 C C . PHE A 1 88 ? -0.662 -7.838 3.114 1.00 96.00 88 PHE A C 1
ATOM 675 O O . PHE A 1 88 ? -1.268 -6.766 3.179 1.00 96.00 88 PHE A O 1
ATOM 682 N N . ASP A 1 89 ? -0.607 -8.701 4.119 1.00 94.19 89 ASP A N 1
ATOM 683 C CA . ASP A 1 89 ? -1.079 -8.460 5.483 1.00 94.19 89 ASP A CA 1
ATOM 684 C C . ASP A 1 89 ? -0.018 -7.783 6.373 1.00 94.19 89 ASP A C 1
ATOM 686 O O . ASP A 1 89 ? -0.322 -7.426 7.506 1.00 94.19 89 ASP A O 1
ATOM 690 N N . ASP A 1 90 ? 1.182 -7.530 5.835 1.00 93.94 90 ASP A N 1
ATOM 691 C CA . ASP A 1 90 ? 2.253 -6.732 6.449 1.00 93.94 90 ASP A CA 1
ATOM 692 C C . ASP A 1 90 ? 2.652 -5.530 5.562 1.00 93.94 90 ASP A C 1
ATOM 694 O O . ASP A 1 90 ? 2.313 -5.441 4.373 1.00 93.94 90 ASP A O 1
ATOM 698 N N . ALA A 1 91 ? 3.386 -4.589 6.147 1.00 92.75 91 ALA A N 1
ATOM 699 C CA . ALA A 1 91 ? 3.935 -3.403 5.503 1.00 92.75 91 ALA A CA 1
ATOM 700 C C . ALA A 1 91 ? 5.462 -3.336 5.669 1.00 92.75 91 ALA A C 1
ATOM 702 O O . ALA A 1 91 ? 6.084 -4.126 6.380 1.00 92.75 91 ALA A O 1
ATOM 703 N N . ALA A 1 92 ? 6.094 -2.381 4.995 1.00 91.44 92 ALA A N 1
ATOM 704 C CA . ALA A 1 92 ? 7.515 -2.136 5.152 1.00 91.44 92 ALA A CA 1
ATOM 705 C C . ALA A 1 92 ? 7.830 -1.564 6.546 1.00 91.44 92 ALA A C 1
ATOM 707 O O . ALA A 1 92 ? 7.091 -0.736 7.084 1.00 91.44 92 ALA A O 1
ATOM 708 N N . THR A 1 93 ? 8.977 -1.941 7.111 1.00 80.12 93 THR A N 1
ATOM 709 C CA . THR A 1 93 ? 9.532 -1.274 8.301 1.00 80.12 93 THR A CA 1
ATOM 710 C C . THR A 1 93 ? 9.636 0.243 8.055 1.00 80.12 93 THR A C 1
ATOM 712 O O . THR A 1 93 ? 10.180 0.650 7.019 1.00 80.12 93 THR A O 1
ATOM 715 N N . PRO A 1 94 ? 9.174 1.108 8.981 1.00 77.38 94 PRO A N 1
ATOM 716 C CA . PRO A 1 94 ? 8.814 0.817 10.376 1.00 77.38 94 PRO A CA 1
ATOM 717 C C . PRO A 1 94 ? 7.326 0.551 10.648 1.00 77.38 94 PRO A C 1
ATOM 719 O O . PRO A 1 94 ? 6.986 0.294 11.797 1.00 77.38 94 PRO A O 1
ATOM 722 N N . ALA A 1 95 ? 6.445 0.665 9.650 1.00 81.81 95 ALA A N 1
ATOM 723 C CA . ALA A 1 95 ? 5.012 0.438 9.847 1.00 81.81 95 ALA A CA 1
ATOM 724 C C . ALA A 1 95 ? 4.696 -1.051 10.051 1.00 81.81 95 ALA A C 1
ATOM 726 O O . ALA A 1 95 ? 3.830 -1.397 10.849 1.00 81.81 95 ALA A O 1
ATOM 727 N N . GLY A 1 96 ? 5.423 -1.912 9.340 1.00 87.75 96 GLY A N 1
ATOM 728 C CA . GLY A 1 96 ? 5.380 -3.361 9.490 1.00 87.75 96 GLY A CA 1
ATOM 729 C C . GLY A 1 96 ? 6.758 -3.958 9.754 1.00 87.75 96 GLY A C 1
ATOM 730 O O . GLY A 1 96 ? 7.672 -3.269 10.216 1.00 87.75 96 GLY A O 1
ATOM 731 N N . THR A 1 97 ? 6.916 -5.246 9.453 1.00 90.44 97 THR A N 1
ATOM 732 C CA . THR A 1 97 ? 8.175 -5.984 9.674 1.00 90.44 97 THR A CA 1
ATOM 733 C C . THR A 1 97 ? 8.896 -6.364 8.383 1.00 90.44 97 THR A C 1
ATOM 735 O O . THR A 1 97 ? 10.070 -6.753 8.400 1.00 90.44 97 THR A O 1
ATOM 738 N N . ALA A 1 98 ? 8.217 -6.235 7.245 1.00 91.00 98 ALA A N 1
ATOM 739 C CA . ALA A 1 98 ? 8.735 -6.638 5.956 1.00 91.00 98 ALA A CA 1
ATOM 740 C C . ALA A 1 98 ? 9.748 -5.633 5.384 1.00 91.00 98 ALA A C 1
ATOM 742 O O . ALA A 1 98 ? 9.824 -4.454 5.741 1.00 91.00 98 ALA A O 1
ATOM 743 N N . ASN A 1 99 ? 10.555 -6.126 4.445 1.00 92.56 99 ASN A N 1
ATOM 744 C CA . ASN A 1 99 ? 11.592 -5.343 3.786 1.00 92.56 99 ASN A CA 1
ATOM 745 C C . ASN A 1 99 ? 11.230 -5.061 2.330 1.00 92.56 99 ASN A C 1
ATOM 747 O O . ASN A 1 99 ? 10.792 -5.943 1.582 1.00 92.56 99 ASN A O 1
ATOM 751 N N . LEU A 1 100 ? 11.496 -3.832 1.894 1.00 91.94 100 LEU A N 1
ATOM 752 C CA . LEU A 1 100 ? 11.468 -3.504 0.474 1.00 91.94 100 LEU A CA 1
ATOM 753 C C . LEU A 1 100 ? 12.621 -4.215 -0.245 1.00 91.94 100 LEU A C 1
ATOM 755 O O . LEU A 1 100 ? 13.741 -4.280 0.259 1.00 91.94 100 LEU A O 1
ATOM 759 N N . ALA A 1 101 ? 12.343 -4.741 -1.434 1.00 90.31 101 ALA A N 1
ATOM 760 C CA . ALA A 1 101 ? 13.341 -5.367 -2.286 1.00 90.31 101 ALA A CA 1
ATOM 761 C C . ALA A 1 101 ? 14.446 -4.351 -2.644 1.00 90.31 101 ALA A C 1
ATOM 763 O O . ALA A 1 101 ? 14.129 -3.196 -2.939 1.00 90.31 101 ALA A O 1
ATOM 764 N N . PRO A 1 102 ? 15.730 -4.758 -2.671 1.00 82.25 102 PRO A N 1
ATOM 765 C CA . PRO A 1 102 ? 16.846 -3.833 -2.877 1.00 82.25 102 PRO A CA 1
ATOM 766 C C . PRO A 1 102 ? 16.920 -3.266 -4.304 1.00 82.25 102 PRO A C 1
ATOM 768 O O . PRO A 1 102 ? 17.329 -2.125 -4.476 1.00 82.25 102 PRO A O 1
ATOM 771 N N . ASN A 1 103 ? 16.496 -4.035 -5.315 1.00 80.69 103 ASN A N 1
ATOM 772 C CA . ASN A 1 103 ? 16.537 -3.650 -6.733 1.00 80.69 103 ASN A CA 1
ATOM 773 C C . ASN A 1 103 ? 15.186 -3.922 -7.420 1.00 80.69 103 ASN A C 1
ATOM 775 O O . ASN A 1 103 ? 15.051 -4.872 -8.195 1.00 80.69 103 ASN A O 1
ATOM 779 N N . PRO A 1 104 ? 14.145 -3.141 -7.110 1.00 80.88 104 PRO A N 1
ATOM 780 C CA . PRO A 1 104 ? 12.834 -3.307 -7.722 1.00 80.88 104 PRO A CA 1
ATOM 781 C C . PRO A 1 104 ? 12.858 -2.870 -9.196 1.00 80.88 104 PRO A C 1
ATOM 783 O O . PRO A 1 104 ? 13.541 -1.916 -9.570 1.00 80.88 104 PRO A O 1
ATOM 786 N N . SER A 1 105 ? 12.070 -3.547 -10.040 1.00 79.00 105 SER A N 1
ATOM 787 C CA . SER A 1 105 ? 11.819 -3.100 -11.419 1.00 79.00 105 SER A CA 1
ATOM 788 C C . SER A 1 105 ? 11.272 -1.668 -11.447 1.00 79.00 105 SER A C 1
ATOM 790 O O . SER A 1 105 ? 10.531 -1.261 -10.550 1.00 79.00 105 SER A O 1
ATOM 792 N N . ALA A 1 106 ? 11.590 -0.927 -12.512 1.00 77.75 106 ALA A N 1
ATOM 793 C CA . ALA A 1 106 ? 11.154 0.454 -12.707 1.00 77.75 106 ALA A CA 1
ATOM 794 C C . ALA A 1 106 ? 9.625 0.628 -12.690 1.00 77.75 106 ALA A C 1
ATOM 796 O O . ALA A 1 106 ? 9.149 1.701 -12.332 1.00 77.75 106 ALA A O 1
ATOM 797 N N . ASN A 1 107 ? 8.881 -0.422 -13.046 1.00 83.62 107 ASN A N 1
ATOM 798 C CA . ASN A 1 107 ? 7.420 -0.398 -13.124 1.00 83.62 107 ASN A CA 1
ATOM 799 C C . ASN A 1 107 ? 6.736 -0.829 -11.818 1.00 83.62 107 ASN A C 1
ATOM 801 O O . ASN A 1 107 ? 5.515 -0.850 -11.762 1.00 83.62 107 ASN A O 1
ATOM 805 N N . ASN A 1 108 ? 7.496 -1.174 -10.773 1.00 86.56 108 ASN A N 1
ATOM 806 C CA . ASN A 1 108 ? 6.904 -1.555 -9.497 1.00 86.56 108 ASN A CA 1
ATOM 807 C C . ASN A 1 108 ? 6.618 -0.327 -8.635 1.00 86.56 108 ASN A C 1
ATOM 809 O O . ASN A 1 108 ? 7.494 0.512 -8.391 1.00 86.56 108 ASN A O 1
ATOM 813 N N . PHE A 1 109 ? 5.398 -0.289 -8.124 1.00 92.44 109 PHE A N 1
ATOM 814 C CA . PHE A 1 109 ? 4.925 0.701 -7.175 1.00 92.44 109 PHE A CA 1
ATOM 815 C C . PHE A 1 109 ? 4.488 -0.018 -5.905 1.00 92.44 109 PHE A C 1
ATOM 817 O O . PHE A 1 109 ? 3.692 -0.953 -5.965 1.00 92.44 109 PHE A O 1
ATOM 824 N N . TYR A 1 110 ? 4.999 0.419 -4.762 1.00 94.44 110 TYR A N 1
ATOM 825 C CA . TYR A 1 110 ? 4.580 -0.072 -3.454 1.00 94.44 110 TYR A CA 1
ATOM 826 C C . TYR A 1 110 ? 3.614 0.933 -2.832 1.00 94.44 110 TYR A C 1
ATOM 828 O O . TYR A 1 110 ? 3.901 2.129 -2.837 1.00 94.44 110 TYR A O 1
ATOM 836 N N . TYR A 1 111 ? 2.488 0.460 -2.311 1.00 94.00 111 TYR A N 1
ATOM 837 C CA . TYR A 1 111 ? 1.479 1.271 -1.642 1.00 94.00 111 TYR A CA 1
ATOM 838 C C . TYR A 1 111 ? 1.296 0.757 -0.220 1.00 94.00 111 TYR A C 1
ATOM 840 O O . TYR A 1 111 ? 0.881 -0.381 -0.009 1.00 94.00 111 TYR A O 1
ATOM 848 N N . GLU A 1 112 ? 1.582 1.613 0.750 1.00 91.94 112 GLU A N 1
ATOM 849 C CA . GLU A 1 112 ? 1.433 1.328 2.174 1.00 91.94 112 GLU A CA 1
ATOM 850 C C . GLU A 1 112 ? 0.148 1.952 2.701 1.00 91.94 112 GLU A C 1
ATOM 852 O O . GLU A 1 112 ? -0.070 3.150 2.509 1.00 91.94 112 GLU A O 1
ATOM 857 N N . LYS A 1 113 ? -0.706 1.159 3.352 1.00 90.50 113 LYS A N 1
ATOM 858 C CA . LYS A 1 113 ? -1.930 1.659 3.977 1.00 90.50 113 LYS A CA 1
ATOM 859 C C . LYS A 1 113 ? -1.565 2.483 5.208 1.00 90.50 113 LYS A C 1
ATOM 861 O O . LYS A 1 113 ? -0.771 2.059 6.040 1.00 90.50 113 LYS A O 1
ATOM 866 N N . THR A 1 114 ? -2.154 3.666 5.332 1.00 85.19 114 THR A N 1
ATOM 867 C CA . THR A 1 114 ? -1.927 4.569 6.462 1.00 85.19 114 THR A CA 1
ATOM 868 C C . THR A 1 114 ? -3.238 5.184 6.939 1.00 85.19 114 THR A C 1
ATOM 870 O O . THR A 1 114 ? -4.177 5.358 6.156 1.00 85.19 114 THR A O 1
ATOM 873 N N . CYS A 1 115 ? -3.296 5.519 8.225 1.00 83.19 115 CYS A N 1
ATOM 874 C CA . CYS A 1 115 ? -4.460 6.108 8.870 1.00 83.19 115 CYS A CA 1
ATOM 875 C C . CYS A 1 115 ? -4.169 7.568 9.202 1.00 83.19 115 CYS A C 1
ATOM 877 O O . CYS A 1 115 ? -3.217 7.879 9.915 1.00 83.19 115 CYS A O 1
ATOM 879 N N . ILE A 1 116 ? -4.965 8.474 8.634 1.00 77.44 116 ILE A N 1
ATOM 880 C CA . ILE A 1 116 ? -4.801 9.914 8.823 1.00 77.44 116 ILE A CA 1
ATOM 881 C C . ILE A 1 116 ? -5.804 10.381 9.884 1.00 77.44 116 ILE A C 1
ATOM 883 O O . ILE A 1 116 ? -7.011 10.339 9.623 1.00 77.44 116 ILE A O 1
ATOM 887 N N . PRO A 1 117 ? -5.347 10.864 11.051 1.00 76.00 117 PRO A N 1
ATOM 888 C CA . PRO A 1 117 ? -6.238 11.295 12.120 1.00 76.00 117 PRO A CA 1
ATOM 889 C C . PRO A 1 117 ? -6.815 12.691 11.880 1.00 76.00 117 PRO A C 1
ATOM 891 O O . PRO A 1 117 ? -6.090 13.638 11.545 1.00 76.00 117 PRO A O 1
ATOM 894 N N . GLY A 1 118 ? -8.115 12.843 12.154 1.00 67.81 118 GLY A N 1
ATOM 895 C CA . GLY A 1 118 ? -8.789 14.146 12.145 1.00 67.81 118 GLY A CA 1
ATOM 896 C C . GLY A 1 118 ? -9.012 14.724 10.747 1.00 67.81 118 GLY A C 1
ATOM 897 O O . GLY A 1 118 ? -9.035 15.939 10.593 1.00 67.81 118 GLY A O 1
ATOM 898 N N . VAL A 1 119 ? -9.133 13.859 9.739 1.00 65.44 119 VAL A N 1
ATOM 899 C CA . VAL A 1 119 ? -9.560 14.213 8.379 1.00 65.44 119 VAL A CA 1
ATOM 900 C C . VAL A 1 119 ? -10.749 13.322 8.050 1.00 65.44 119 VAL A C 1
ATOM 902 O O . VAL A 1 119 ? -10.620 12.098 8.136 1.00 65.44 119 VAL A O 1
ATOM 905 N N . SER A 1 120 ? -11.904 13.887 7.698 1.00 62.00 120 SER A N 1
ATOM 906 C CA . SER A 1 120 ? -13.038 13.074 7.247 1.00 62.00 120 SER A CA 1
ATOM 907 C C . SER A 1 120 ? -12.817 12.552 5.823 1.00 62.00 120 SER A C 1
ATOM 909 O O . SER A 1 120 ? -12.093 13.140 5.020 1.00 62.00 120 SER A O 1
ATOM 911 N N . ALA A 1 121 ? -13.485 11.455 5.460 1.00 57.28 121 ALA A N 1
ATOM 912 C CA . ALA A 1 121 ? -13.399 10.896 4.108 1.00 57.28 121 ALA A CA 1
ATOM 913 C C . ALA A 1 121 ? -13.878 11.875 3.011 1.00 57.28 121 ALA A C 1
ATOM 915 O O . ALA A 1 121 ? -13.489 11.725 1.853 1.00 57.28 121 ALA A O 1
ATOM 916 N N . HIS A 1 122 ? -14.705 12.867 3.370 1.00 53.22 122 HIS A N 1
ATOM 917 C CA . HIS A 1 122 ? -15.146 13.943 2.479 1.00 53.22 122 HIS A CA 1
ATOM 918 C C . HIS A 1 122 ? -14.076 15.039 2.332 1.00 53.22 122 HIS A C 1
ATOM 920 O O . HIS A 1 122 ? -13.848 15.538 1.230 1.00 53.22 122 HIS A O 1
ATOM 926 N N . GLU A 1 123 ? -13.371 15.350 3.421 1.00 52.97 123 GLU A N 1
ATOM 927 C CA . GLU A 1 123 ? -12.283 16.334 3.472 1.00 52.97 123 GLU A CA 1
ATOM 928 C C . GLU A 1 123 ? -10.962 15.791 2.931 1.00 52.97 123 GLU A C 1
ATOM 930 O O . GLU A 1 123 ? -10.124 16.575 2.513 1.00 52.97 123 GLU A O 1
ATOM 935 N N . ALA A 1 124 ? -10.756 14.475 2.846 1.00 52.25 124 ALA A N 1
ATOM 936 C CA . ALA A 1 124 ? -9.598 13.877 2.181 1.00 52.25 124 ALA A CA 1
ATOM 937 C C . ALA A 1 124 ? -9.683 14.018 0.643 1.00 52.25 124 ALA A C 1
ATOM 939 O O . ALA A 1 124 ? -9.658 13.032 -0.087 1.00 52.25 124 ALA A O 1
ATOM 940 N N . CYS A 1 125 ? -9.835 15.247 0.142 1.00 51.56 125 CYS A N 1
ATOM 941 C CA . CYS A 1 125 ? -9.696 15.661 -1.249 1.00 51.56 125 CYS A CA 1
ATOM 942 C C . CYS A 1 125 ? -10.207 14.619 -2.288 1.00 51.56 125 CYS A C 1
ATOM 944 O O . CYS A 1 125 ? -9.417 13.979 -2.991 1.00 51.56 125 CYS A O 1
ATOM 946 N N . THR A 1 126 ? -11.543 14.465 -2.343 1.00 49.91 126 THR A N 1
ATOM 947 C CA . THR A 1 126 ? -12.384 13.899 -3.431 1.00 49.91 126 THR A CA 1
ATOM 948 C C . THR A 1 126 ? -11.722 12.872 -4.361 1.00 49.91 126 THR A C 1
ATOM 950 O O . THR A 1 126 ? -11.236 13.241 -5.421 1.00 49.91 126 THR A O 1
ATOM 953 N N . TYR A 1 127 ? -11.784 11.573 -4.026 1.00 45.06 127 TYR A N 1
ATOM 954 C CA . TYR A 1 127 ? -11.528 10.381 -4.882 1.00 45.06 127 TYR A CA 1
ATOM 955 C C . TYR A 1 127 ? -10.155 10.265 -5.597 1.00 45.06 127 TYR A C 1
ATOM 957 O O . TYR A 1 127 ? -9.720 9.165 -5.919 1.00 45.06 127 TYR A O 1
ATOM 965 N N . ARG A 1 128 ? -9.445 11.372 -5.834 1.00 48.75 128 ARG A N 1
ATOM 966 C CA . ARG A 1 128 ? -8.206 11.487 -6.613 1.00 48.75 128 ARG A CA 1
ATOM 967 C C . ARG A 1 128 ? -6.959 11.527 -5.737 1.00 48.75 128 ARG A C 1
ATOM 969 O O . ARG A 1 128 ? -5.869 11.317 -6.249 1.00 48.75 128 ARG A O 1
ATOM 976 N N . SER A 1 129 ? -7.116 11.750 -4.433 1.00 58.03 129 SER A N 1
ATOM 977 C CA . SER A 1 129 ? -6.015 11.751 -3.459 1.00 58.03 129 SER A CA 1
ATOM 978 C C . SER A 1 129 ? -5.985 10.456 -2.637 1.00 58.03 129 SER A C 1
ATOM 980 O O . SER A 1 129 ? -5.732 10.490 -1.438 1.00 58.03 129 SER A O 1
ATOM 982 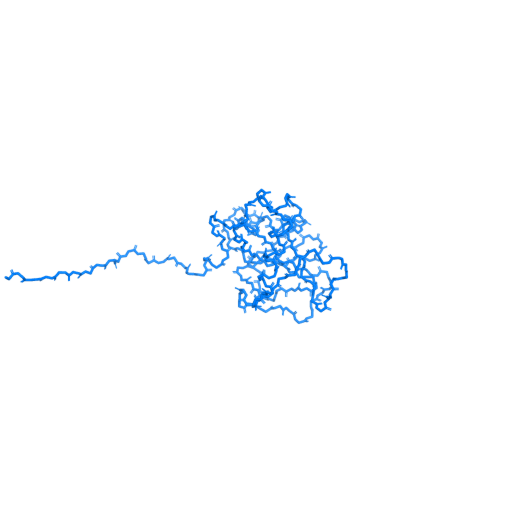N N . PHE A 1 130 ? -6.301 9.304 -3.249 1.00 68.19 130 PHE A N 1
ATOM 983 C CA . PHE A 1 130 ? -6.287 8.015 -2.537 1.00 68.19 130 PHE A CA 1
ATOM 984 C C . PHE A 1 130 ? -4.873 7.610 -2.104 1.00 68.19 130 PHE A C 1
ATOM 986 O O . PHE A 1 130 ? -4.709 6.868 -1.136 1.00 68.19 130 PHE A O 1
ATOM 993 N N . SER A 1 131 ? -3.859 8.098 -2.822 1.00 68.12 131 SER A N 1
ATOM 994 C CA . SER A 1 131 ? -2.460 7.872 -2.507 1.00 68.12 131 SER A CA 1
ATOM 995 C C . SER A 1 131 ? -1.633 9.144 -2.643 1.00 68.12 131 SER A C 1
ATOM 997 O O . SER A 1 131 ? -1.979 10.065 -3.386 1.00 68.12 131 SER A O 1
ATOM 999 N N . PHE A 1 132 ? -0.523 9.177 -1.917 1.00 74.88 132 PHE A N 1
ATOM 1000 C CA . PHE A 1 132 ? 0.445 10.259 -1.945 1.00 74.88 132 PHE A CA 1
ATOM 1001 C C . PHE A 1 132 ? 1.818 9.703 -2.263 1.00 74.88 132 PHE A C 1
ATOM 1003 O O . PHE A 1 132 ? 2.243 8.708 -1.680 1.00 74.88 132 PHE A O 1
ATOM 1010 N N . GLU A 1 133 ? 2.509 10.337 -3.199 1.00 78.50 133 GLU A N 1
ATOM 1011 C CA . GLU A 1 133 ? 3.815 9.872 -3.639 1.00 78.50 133 GLU A CA 1
ATOM 1012 C C . GLU A 1 133 ? 4.922 10.350 -2.697 1.00 78.50 133 GLU A C 1
ATOM 1014 O O . GLU A 1 133 ? 5.085 11.546 -2.456 1.00 78.50 133 GLU A O 1
ATOM 1019 N N . HIS A 1 134 ? 5.709 9.402 -2.194 1.00 77.00 134 HIS A N 1
ATOM 1020 C CA . HIS A 1 134 ? 6.955 9.670 -1.495 1.00 77.00 134 HIS A CA 1
ATOM 1021 C C . HIS A 1 134 ? 8.136 9.416 -2.435 1.00 77.00 134 HIS A C 1
ATOM 1023 O O . HIS A 1 134 ? 8.523 8.273 -2.696 1.00 77.00 134 HIS A O 1
ATOM 1029 N N . THR A 1 135 ? 8.754 10.505 -2.890 1.00 76.25 135 THR A N 1
ATOM 1030 C CA . THR A 1 135 ? 9.986 10.467 -3.684 1.00 76.25 135 THR A CA 1
ATOM 1031 C C . THR A 1 135 ? 11.198 10.655 -2.779 1.00 76.25 135 THR A C 1
ATOM 1033 O O . THR A 1 135 ? 11.366 11.690 -2.134 1.00 76.25 135 THR A O 1
ATOM 1036 N N . ARG A 1 136 ? 12.069 9.643 -2.715 1.00 72.00 136 ARG A N 1
ATOM 1037 C CA . ARG A 1 136 ? 13.283 9.690 -1.888 1.00 72.00 136 ARG A CA 1
ATOM 1038 C C . ARG A 1 136 ? 14.347 10.580 -2.530 1.00 72.00 136 ARG A C 1
ATOM 1040 O O . ARG A 1 136 ? 14.550 10.519 -3.737 1.00 72.00 136 ARG A O 1
ATOM 1047 N N . LYS A 1 137 ? 15.105 11.305 -1.696 1.00 76.38 137 LYS A N 1
ATOM 1048 C CA . LYS A 1 137 ? 16.243 12.158 -2.106 1.00 76.38 137 LYS A CA 1
ATOM 1049 C C . LYS A 1 137 ? 15.864 13.254 -3.114 1.00 76.38 137 LYS A C 1
ATOM 1051 O O . LYS A 1 137 ? 16.680 13.640 -3.946 1.00 76.38 137 LYS A O 1
ATOM 1056 N N . THR A 1 138 ? 14.641 13.764 -3.029 1.00 77.56 138 THR A N 1
ATOM 1057 C CA . THR A 1 138 ? 14.157 14.851 -3.882 1.00 77.56 138 THR A CA 1
ATOM 1058 C C . THR A 1 138 ? 13.635 15.981 -3.008 1.00 77.56 138 THR A C 1
ATOM 1060 O O . THR A 1 138 ? 12.856 15.741 -2.089 1.00 77.56 138 THR A O 1
ATOM 1063 N N . ALA A 1 139 ? 14.066 17.207 -3.296 1.00 79.06 139 ALA A N 1
ATOM 1064 C CA . ALA A 1 139 ? 13.439 18.414 -2.777 1.00 79.06 139 ALA A CA 1
ATOM 1065 C C . ALA A 1 139 ? 12.473 18.936 -3.844 1.00 79.06 139 ALA A C 1
ATOM 1067 O O . ALA A 1 139 ? 12.835 19.016 -5.017 1.00 79.06 139 ALA A O 1
ATOM 1068 N N . LEU A 1 140 ? 11.241 19.250 -3.448 1.00 78.50 140 LEU A N 1
ATOM 1069 C CA . LEU A 1 140 ? 10.298 19.909 -4.344 1.00 78.50 140 LEU A CA 1
ATOM 1070 C C . LEU A 1 140 ? 10.675 21.389 -4.440 1.00 78.50 140 LEU A C 1
ATOM 1072 O O . LEU A 1 140 ? 10.785 22.066 -3.419 1.00 78.50 140 LEU A O 1
ATOM 1076 N N . GLU A 1 141 ? 10.863 21.886 -5.658 1.00 81.50 141 GLU A N 1
ATOM 1077 C CA . GLU A 1 141 ? 11.084 23.308 -5.914 1.00 81.50 141 GLU A CA 1
ATOM 1078 C C . GLU A 1 141 ? 9.738 24.027 -6.062 1.00 81.50 141 GLU A C 1
ATOM 1080 O O . GLU A 1 141 ? 8.822 23.530 -6.721 1.00 81.50 141 GLU A O 1
ATOM 1085 N N . GLY A 1 142 ? 9.593 25.198 -5.437 1.00 82.44 142 GLY A N 1
ATOM 1086 C CA . GLY A 1 142 ? 8.374 25.997 -5.535 1.00 82.44 142 GLY A CA 1
ATOM 1087 C C . GLY A 1 142 ? 8.118 26.896 -4.329 1.00 82.44 142 GLY A C 1
ATOM 1088 O O . GLY A 1 142 ? 8.945 27.034 -3.429 1.00 82.44 142 GLY A O 1
ATOM 1089 N N . PHE A 1 143 ? 6.941 27.523 -4.321 1.00 82.56 143 PHE A N 1
ATOM 1090 C CA . PHE A 1 143 ? 6.516 28.397 -3.232 1.00 82.56 143 PHE A CA 1
ATOM 1091 C C . PHE A 1 143 ? 6.103 27.587 -1.995 1.00 82.56 143 PHE A C 1
ATOM 1093 O O . PHE A 1 143 ? 5.143 26.814 -2.027 1.00 82.56 143 PHE A O 1
ATOM 1100 N N . VAL A 1 144 ? 6.800 27.805 -0.879 1.00 83.56 144 VAL A N 1
ATOM 1101 C CA . VAL A 1 144 ? 6.469 27.198 0.415 1.00 83.56 144 VAL A CA 1
ATOM 1102 C C . VAL A 1 144 ? 5.384 28.028 1.096 1.00 83.56 144 VAL A C 1
ATOM 1104 O O . VAL A 1 144 ? 5.653 29.086 1.657 1.00 83.56 144 VAL A O 1
ATOM 1107 N N . ARG A 1 145 ? 4.140 27.533 1.076 1.00 80.88 145 ARG A N 1
ATOM 1108 C CA . ARG A 1 145 ? 3.000 28.210 1.722 1.00 80.88 145 ARG A CA 1
ATOM 1109 C C . ARG A 1 145 ? 3.103 28.227 3.251 1.00 80.88 145 ARG A C 1
ATOM 1111 O O . ARG A 1 145 ? 2.660 29.181 3.882 1.00 80.88 145 ARG A O 1
ATOM 1118 N N . LYS A 1 146 ? 3.632 27.157 3.848 1.00 82.69 146 LYS A N 1
ATOM 1119 C CA . LYS A 1 146 ? 3.801 26.994 5.298 1.00 82.69 146 LYS A CA 1
ATOM 1120 C C . LYS A 1 146 ? 4.957 26.033 5.565 1.00 82.69 146 LYS A C 1
ATOM 1122 O O . LYS A 1 146 ? 5.112 25.057 4.837 1.00 82.69 146 LYS A O 1
ATOM 1127 N N . SER A 1 147 ? 5.732 26.303 6.610 1.00 85.94 147 SER A N 1
ATOM 1128 C CA . SER A 1 147 ? 6.776 25.411 7.117 1.00 85.94 147 SER A CA 1
ATOM 1129 C C . SER A 1 147 ? 6.422 24.980 8.536 1.00 85.94 147 SER A C 1
ATOM 1131 O O . SER A 1 147 ? 5.947 25.794 9.330 1.00 85.94 147 SER A O 1
ATOM 1133 N N . VAL A 1 148 ? 6.614 23.700 8.838 1.00 85.0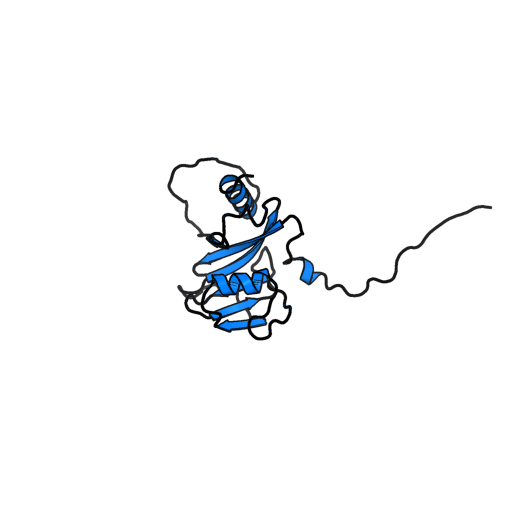6 148 VAL A N 1
ATOM 1134 C CA . VAL A 1 148 ? 6.371 23.109 10.157 1.00 85.06 148 VAL A CA 1
ATOM 1135 C C . VAL A 1 148 ? 7.547 22.210 10.515 1.00 85.06 148 VAL A C 1
ATOM 1137 O O . VAL A 1 148 ? 8.083 21.507 9.659 1.00 85.06 148 VAL A O 1
ATOM 1140 N N . GLN A 1 149 ? 7.959 22.232 11.779 1.00 88.19 149 GLN A N 1
ATOM 1141 C CA . GLN A 1 149 ? 8.914 21.259 12.298 1.00 88.19 149 GLN A CA 1
ATOM 1142 C C . GLN A 1 149 ? 8.152 20.028 12.772 1.00 88.19 149 GLN A C 1
ATOM 1144 O O . GLN A 1 149 ? 7.166 20.143 13.498 1.00 88.19 149 GLN A O 1
ATOM 1149 N N . VAL A 1 150 ? 8.617 18.851 12.367 1.00 83.88 150 VAL A N 1
ATOM 1150 C CA . VAL A 1 150 ? 8.034 17.576 12.778 1.00 83.88 150 VAL A CA 1
ATOM 1151 C C . VAL A 1 150 ? 9.123 16.613 13.225 1.00 83.88 150 VAL A C 1
ATOM 1153 O O . VAL A 1 150 ? 10.258 16.678 12.759 1.00 83.88 150 VAL A O 1
ATOM 1156 N N . LEU A 1 151 ? 8.760 15.694 14.117 1.00 81.88 151 LEU A N 1
ATOM 1157 C CA . LEU A 1 151 ? 9.674 14.687 14.663 1.00 81.88 151 LEU A CA 1
ATOM 1158 C C . LEU A 1 151 ? 9.972 13.555 13.668 1.00 81.88 151 LEU A C 1
ATOM 1160 O O . LEU A 1 151 ? 11.013 12.912 13.756 1.00 81.88 151 LEU A O 1
ATOM 1164 N N . GLN A 1 152 ? 9.050 13.288 12.739 1.00 77.75 152 GLN A N 1
ATOM 1165 C CA . GLN A 1 152 ? 9.128 12.176 11.793 1.00 77.75 152 GLN A CA 1
ATOM 1166 C C . GLN A 1 152 ? 8.503 12.560 10.450 1.00 77.75 152 GLN A C 1
ATOM 1168 O O . GLN A 1 152 ? 7.561 13.351 10.395 1.00 77.75 152 GLN A O 1
ATOM 1173 N N . LEU A 1 153 ? 8.987 11.950 9.364 1.00 75.56 153 LEU A N 1
ATOM 1174 C CA . LEU A 1 153 ? 8.515 12.232 8.003 1.00 75.56 153 LEU A CA 1
ATOM 1175 C C . LEU A 1 153 ? 6.999 12.019 7.842 1.00 75.56 153 LEU A C 1
ATOM 1177 O O . LEU A 1 153 ? 6.338 12.826 7.192 1.00 75.56 153 LEU A O 1
ATOM 1181 N N . ILE A 1 154 ? 6.436 10.986 8.476 1.00 72.81 154 ILE A N 1
ATOM 1182 C CA . ILE A 1 154 ? 4.997 10.683 8.405 1.00 72.81 154 ILE A CA 1
ATOM 1183 C C . ILE A 1 154 ? 4.125 11.794 9.018 1.00 72.81 154 ILE A C 1
ATOM 1185 O O . ILE A 1 154 ? 3.023 12.062 8.550 1.00 72.81 154 ILE A O 1
ATOM 1189 N N . LEU A 1 155 ? 4.643 12.523 10.009 1.00 77.31 155 LEU A N 1
ATOM 1190 C CA . LEU A 1 155 ? 3.941 13.668 10.588 1.00 77.31 155 LEU A CA 1
ATOM 1191 C C . LEU A 1 155 ? 3.968 14.877 9.642 1.00 77.31 155 LEU A C 1
ATOM 1193 O O . LEU A 1 155 ? 2.978 15.598 9.552 1.00 77.31 155 LEU A O 1
ATOM 1197 N N . CYS A 1 156 ? 5.058 15.069 8.883 1.00 79.88 156 CYS A N 1
ATOM 1198 C CA . CYS A 1 156 ? 5.106 16.081 7.815 1.00 79.88 156 CYS A CA 1
ATOM 1199 C C . CYS A 1 156 ? 4.027 15.796 6.768 1.00 79.88 156 CYS A C 1
ATOM 1201 O O 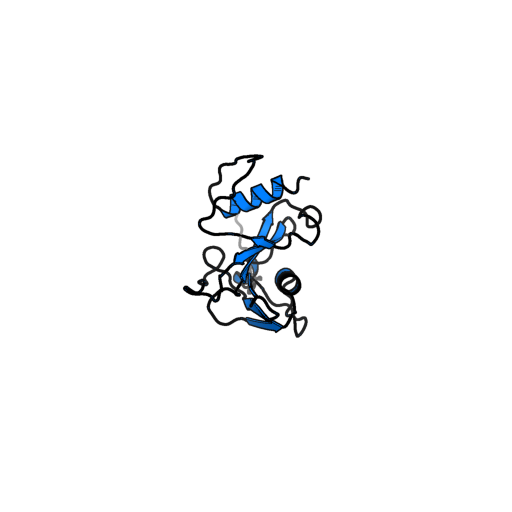. CYS A 1 156 ? 3.345 16.699 6.281 1.00 79.88 156 CYS A O 1
ATOM 1203 N N . PHE A 1 157 ? 3.861 14.514 6.449 1.00 75.75 157 PHE A N 1
ATOM 1204 C CA . PHE A 1 157 ? 2.850 14.039 5.528 1.00 75.75 157 PHE A CA 1
ATOM 1205 C C . PHE A 1 157 ? 1.426 14.354 6.022 1.00 75.75 157 PHE A C 1
ATOM 1207 O O . PHE A 1 157 ? 0.664 14.994 5.297 1.00 75.75 157 PHE A O 1
ATOM 1214 N N . PHE A 1 158 ? 1.088 14.011 7.268 1.00 75.56 158 PHE A N 1
ATOM 1215 C CA . PHE A 1 158 ? -0.229 14.320 7.842 1.00 75.56 158 PHE A CA 1
ATOM 1216 C C . PHE A 1 158 ? -0.520 15.824 7.901 1.00 75.56 158 PHE A C 1
ATOM 1218 O O . PHE A 1 158 ? -1.610 16.257 7.523 1.00 75.56 158 PHE A O 1
ATOM 1225 N N . GLU A 1 159 ? 0.459 16.639 8.298 1.00 78.00 159 GLU A N 1
ATOM 1226 C CA . GLU A 1 159 ? 0.302 18.097 8.308 1.00 78.00 159 GLU A CA 1
ATOM 1227 C C . GLU A 1 159 ? 0.111 18.669 6.898 1.00 78.00 159 GLU A C 1
ATOM 1229 O O . GLU A 1 159 ? -0.727 19.547 6.691 1.00 78.00 159 GLU A O 1
ATOM 1234 N N . SER A 1 160 ? 0.815 18.133 5.897 1.00 76.62 160 SER A N 1
ATOM 1235 C CA . SER A 1 160 ? 0.651 18.549 4.498 1.00 76.62 160 SER A CA 1
ATOM 1236 C C . SER A 1 160 ? -0.770 18.298 3.986 1.00 76.62 160 SER A C 1
ATOM 1238 O O . SER A 1 160 ? -1.321 19.126 3.258 1.00 76.62 160 SER A O 1
ATOM 1240 N N . ILE A 1 161 ? -1.387 17.186 4.395 1.00 72.69 161 ILE A N 1
ATOM 1241 C CA . ILE A 1 161 ? -2.773 16.856 4.043 1.00 72.69 161 ILE A CA 1
ATOM 1242 C C . ILE A 1 161 ? -3.741 17.831 4.703 1.00 72.69 161 ILE A C 1
ATOM 1244 O O . ILE A 1 161 ? -4.567 18.409 4.003 1.00 72.69 161 ILE A O 1
ATOM 1248 N N . ARG A 1 162 ? -3.598 18.080 6.010 1.00 72.50 162 ARG A N 1
ATOM 1249 C CA . ARG A 1 162 ? -4.442 19.043 6.741 1.00 72.50 162 ARG A CA 1
ATOM 1250 C C . ARG A 1 162 ? -4.360 20.452 6.155 1.00 72.50 162 ARG A C 1
ATOM 1252 O O . ARG A 1 162 ? -5.363 21.148 6.070 1.00 72.50 162 ARG A O 1
ATOM 1259 N N . ILE A 1 163 ? -3.171 20.877 5.723 1.00 72.44 163 ILE A N 1
ATOM 1260 C CA . ILE A 1 163 ? -2.977 22.182 5.073 1.00 72.44 163 ILE A CA 1
ATOM 1261 C C . ILE A 1 163 ? -3.661 22.228 3.701 1.00 72.44 163 ILE A C 1
ATOM 1263 O O . ILE A 1 163 ? -4.209 23.266 3.320 1.00 72.44 163 ILE A O 1
ATOM 1267 N N . LYS A 1 164 ? -3.586 21.139 2.927 1.00 69.38 164 LYS A N 1
ATOM 1268 C CA . LYS A 1 164 ? -4.151 21.078 1.574 1.00 69.38 164 LYS A CA 1
ATOM 1269 C C . LYS A 1 164 ? -5.670 20.913 1.583 1.00 69.38 164 LYS A C 1
ATOM 1271 O O . LYS A 1 164 ? -6.324 21.460 0.699 1.00 69.38 164 LYS A O 1
ATOM 1276 N N . CYS A 1 165 ? -6.207 20.193 2.560 1.00 65.38 165 CYS A N 1
ATOM 1277 C CA . CYS A 1 165 ? -7.629 19.926 2.696 1.00 65.38 165 CYS A CA 1
ATOM 1278 C C . CYS A 1 165 ? -8.124 20.407 4.085 1.00 65.38 165 CYS A C 1
ATOM 1280 O O . CYS A 1 165 ? -8.234 19.598 5.007 1.00 65.38 165 CYS A O 1
ATOM 1282 N N . PRO A 1 166 ? -8.331 21.729 4.268 1.00 59.66 166 PRO A N 1
ATOM 1283 C CA . PRO A 1 166 ? -8.805 22.300 5.530 1.00 59.66 166 PRO A CA 1
ATOM 1284 C C . PRO A 1 166 ? -10.291 21.992 5.782 1.00 59.66 166 PRO A C 1
ATOM 1286 O O . PRO A 1 166 ? -11.055 21.856 4.825 1.00 59.66 166 PRO A O 1
ATOM 1289 N N . VAL A 1 167 ? -10.658 21.917 7.067 1.00 57.66 167 VAL A N 1
ATOM 1290 C CA . VAL A 1 167 ? -12.042 21.853 7.585 1.00 57.66 167 VAL A CA 1
ATOM 1291 C C . VAL A 1 167 ? -12.756 23.185 7.370 1.00 57.66 167 VAL A C 1
ATOM 1293 O O . VAL A 1 167 ? -12.102 24.230 7.609 1.00 57.66 167 VAL A O 1
#

Sequence (167 aa):
MDDHQSLINKGTEGRNSDWAVFECGSHETTAFVRIARARLSGTPVVVSTAGHDLTCAQYCRNNIEPTTGAQRVCASFNFDGRETCYFFD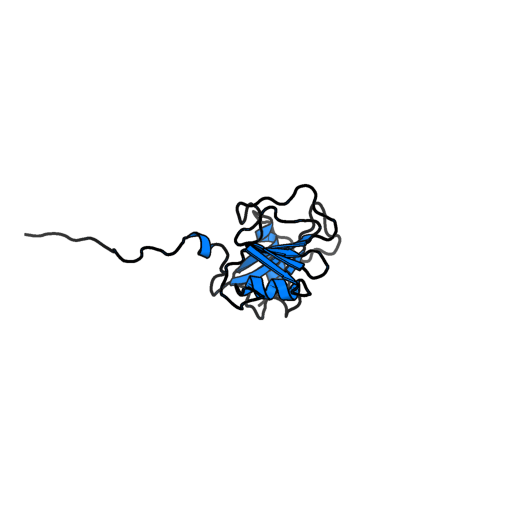DAATPAGTANLAPNPSANNFYYEKTCIPGVSAHEACTYRSFSFEHTRKTALEGFVRKSVQVLQLILCFFESIRIKCPV

Radius of gyration: 19.43 Å; chains: 1; bounding box: 32×44×76 Å